Protein AF-0000000081880781 (afdb_homodimer)

Foldseek 3Di:
DQDPVNVVVVCLVVLLQVLAQPPHDSFWAALVSQQCSCCVPVVPNPDSVVVQVVLPPVPPRIHGPVSSVVVVVVVVVVVVVVVVD/DQDPVNVVVVCLVVLLQVLAPPPHHSFWAALVSQQCSCCVPVVPNPDSVVVQVVLVPVPPRIHGPVSSVVVVVVVVVVVVVVVVD

Solvent-accessible surface area (backbone atoms only — not comparable to full-atom values): 9301 Å² total; per-residue (Å²): 131,84,34,73,56,46,49,22,49,48,44,56,48,49,52,49,50,71,42,19,35,74,90,56,60,56,67,28,27,42,64,70,36,45,42,48,46,38,34,71,41,64,65,46,80,73,60,52,70,58,48,48,60,67,45,26,76,83,66,73,73,40,34,36,61,66,41,49,42,49,51,53,39,54,51,42,51,56,52,45,55,60,68,71,105,132,83,34,72,54,45,49,22,49,48,43,56,48,48,52,49,51,70,44,18,36,74,91,58,60,56,67,31,26,43,65,71,37,44,43,49,45,38,34,71,42,64,66,46,81,74,60,51,69,58,48,49,59,67,46,24,76,83,68,72,73,39,33,37,60,68,40,49,43,51,50,54,39,54,52,41,52,56,51,45,54,60,69,72,106

Sequence (170 aa):
METPLEKALATLVCTFHKYSGREGDRFTLSKAELKELVRKELKIKDAIDKLMETLDKNNDKEIDFKEYTGFLSSLCMTYNDFFKQMETPLEKALATLVCTFHKYSGREGDRFTLSKAELKELVRKELKIKDAIDKLMETLDKNNDKEIDFKEYTGFLSSLCMTYNDFFKQ

Radius of gyration: 16.2 Å; Cα contacts (8 Å, |Δi|>4): 198; chains: 2; bounding box: 33×45×40 Å

Structure (mmCIF, N/CA/C/O backbone):
data_AF-0000000081880781-model_v1
#
loop_
_entity.id
_entity.type
_entity.pdbx_description
1 polymer 'Protein S100'
#
loop_
_atom_site.group_PDB
_atom_site.id
_atom_site.type_symbol
_atom_site.label_atom_id
_atom_site.label_alt_id
_atom_site.label_comp_id
_atom_site.label_asym_id
_atom_site.label_entity_id
_atom_site.label_seq_id
_atom_site.pdbx_PDB_ins_code
_atom_site.Cartn_x
_atom_site.Cartn_y
_atom_site.Cartn_z
_atom_site.occupancy
_atom_site.B_iso_or_equiv
_atom_site.auth_seq_id
_atom_site.auth_comp_id
_atom_site.auth_asym_id
_atom_site.auth_atom_id
_atom_site.pdbx_PDB_model_num
ATOM 1 N N . MET A 1 1 ? 2.861 -3.178 20.578 1 70.12 1 MET A N 1
ATOM 2 C CA . MET A 1 1 ? 1.535 -3.418 20.016 1 70.12 1 MET A CA 1
ATOM 3 C C . MET A 1 1 ? 1.475 -2.973 18.547 1 70.12 1 MET A C 1
ATOM 5 O O . MET A 1 1 ? 1.998 -1.915 18.203 1 70.12 1 MET A O 1
ATOM 9 N N . GLU A 1 2 ? 1.365 -3.848 17.594 1 86.19 2 GLU A N 1
ATOM 10 C CA . GLU A 1 2 ? 1.324 -3.543 16.156 1 86.19 2 GLU A CA 1
ATOM 11 C C . GLU A 1 2 ? 0.176 -2.592 15.836 1 86.19 2 GLU A C 1
ATOM 13 O O . GLU A 1 2 ? -0.946 -2.777 16.312 1 86.19 2 GLU A O 1
ATOM 18 N N . THR A 1 3 ? 0.449 -1.419 15.297 1 93.56 3 THR A N 1
ATOM 19 C CA . THR A 1 3 ? -0.543 -0.437 14.875 1 93.56 3 THR A CA 1
ATOM 20 C C . THR A 1 3 ? -1.31 -0.934 13.648 1 93.56 3 THR A C 1
ATOM 22 O O . THR A 1 3 ? -0.871 -1.866 12.977 1 93.56 3 THR A O 1
ATOM 25 N N . PRO A 1 4 ? -2.471 -0.358 13.469 1 95.44 4 PRO A N 1
ATOM 26 C CA . PRO A 1 4 ? -3.221 -0.744 12.273 1 95.44 4 PRO A CA 1
ATOM 27 C C . PRO A 1 4 ? -2.41 -0.587 10.992 1 95.44 4 PRO A C 1
ATOM 29 O O . PRO A 1 4 ? -2.508 -1.422 10.086 1 95.44 4 PRO A O 1
ATOM 32 N N . 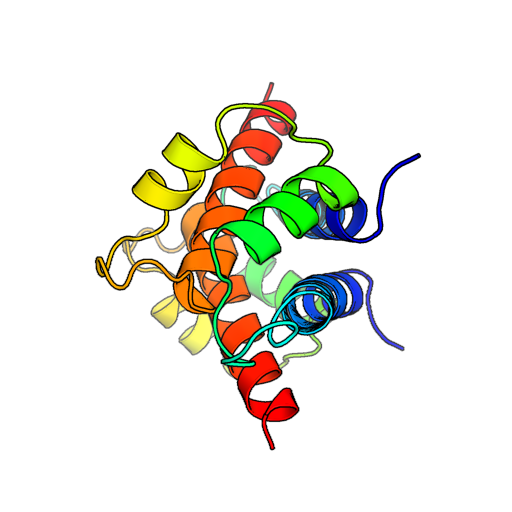LEU A 1 5 ? -1.627 0.427 10.883 1 96.75 5 LEU A N 1
ATOM 33 C CA . LEU A 1 5 ? -0.806 0.66 9.695 1 96.75 5 LEU A CA 1
ATOM 34 C C . LEU A 1 5 ? 0.25 -0.429 9.547 1 96.75 5 LEU A C 1
ATOM 36 O O . LEU A 1 5 ? 0.464 -0.944 8.445 1 96.75 5 LEU A O 1
ATOM 40 N N . GLU A 1 6 ? 0.854 -0.819 10.586 1 95.25 6 GLU A N 1
ATOM 41 C CA . GLU A 1 6 ? 1.854 -1.883 10.547 1 95.25 6 GLU A CA 1
ATOM 42 C C . GLU A 1 6 ? 1.232 -3.211 10.125 1 95.25 6 GLU A C 1
ATOM 44 O O . GLU A 1 6 ? 1.826 -3.959 9.344 1 95.25 6 GLU A O 1
ATOM 49 N N . LYS A 1 7 ? 0.091 -3.471 10.656 1 95.88 7 LYS A N 1
ATOM 50 C CA . LYS A 1 7 ? -0.614 -4.695 10.281 1 95.88 7 LYS A CA 1
ATOM 51 C C . LYS A 1 7 ? -1.01 -4.676 8.805 1 95.88 7 LYS A C 1
ATOM 53 O O . LYS A 1 7 ? -0.969 -5.707 8.133 1 95.88 7 LYS A O 1
ATOM 58 N N . ALA A 1 8 ? -1.431 -3.49 8.391 1 96.88 8 ALA A N 1
ATOM 59 C CA . ALA A 1 8 ? -1.795 -3.348 6.98 1 96.88 8 ALA A CA 1
ATOM 60 C C . ALA A 1 8 ? -0.6 -3.625 6.074 1 96.88 8 ALA A C 1
ATOM 62 O O . ALA A 1 8 ? -0.714 -4.367 5.094 1 96.88 8 ALA A O 1
ATOM 63 N N . LEU A 1 9 ? 0.567 -3.096 6.434 1 96.56 9 LEU A N 1
ATOM 64 C CA . LEU A 1 9 ? 1.774 -3.316 5.645 1 96.56 9 LEU A CA 1
ATOM 65 C C . LEU A 1 9 ? 2.164 -4.789 5.648 1 96.56 9 LEU A C 1
ATOM 67 O O . LEU A 1 9 ? 2.531 -5.34 4.609 1 96.56 9 LEU A O 1
ATOM 71 N N . ALA A 1 10 ? 2.078 -5.418 6.805 1 95 10 ALA A N 1
ATOM 72 C CA . ALA A 1 10 ? 2.377 -6.844 6.898 1 95 10 ALA A CA 1
ATOM 73 C C . ALA A 1 10 ? 1.423 -7.664 6.035 1 95 10 ALA A C 1
ATOM 75 O O . ALA A 1 10 ? 1.837 -8.625 5.383 1 95 10 ALA A O 1
ATOM 76 N N . THR A 1 11 ? 0.167 -7.285 6.051 1 96.81 11 THR A N 1
ATOM 77 C CA . THR A 1 11 ? -0.841 -7.992 5.266 1 96.81 11 THR A CA 1
ATOM 78 C C . THR A 1 11 ? -0.525 -7.906 3.775 1 96.81 11 THR A C 1
ATOM 80 O O . THR A 1 11 ? -0.688 -8.883 3.043 1 96.81 11 THR A O 1
ATOM 83 N N . LEU A 1 12 ? -0.082 -6.699 3.281 1 97 12 LEU A N 1
ATOM 84 C CA . LEU A 1 12 ? 0.291 -6.547 1.88 1 97 12 LEU A CA 1
ATOM 85 C C . LEU A 1 12 ? 1.425 -7.496 1.512 1 97 12 LEU A C 1
ATOM 87 O O . LEU A 1 12 ? 1.355 -8.188 0.493 1 97 12 LEU A O 1
ATOM 91 N N . VAL A 1 13 ? 2.451 -7.559 2.344 1 96.38 13 VAL A N 1
ATOM 92 C CA . VAL A 1 13 ? 3.619 -8.391 2.084 1 96.38 13 VAL A CA 1
ATOM 93 C C . VAL A 1 13 ? 3.234 -9.867 2.176 1 96.38 13 VAL A C 1
ATOM 95 O O . VAL A 1 13 ? 3.59 -10.664 1.304 1 96.38 13 VAL A O 1
ATOM 98 N N . CYS A 1 14 ? 2.484 -10.25 3.229 1 94.25 14 CYS A N 1
ATOM 99 C CA . CYS A 1 14 ? 2.086 -11.633 3.455 1 94.25 14 CYS A CA 1
ATOM 100 C C . CYS A 1 14 ? 1.194 -12.141 2.328 1 94.25 14 CYS A C 1
ATOM 102 O O . CYS A 1 14 ? 1.31 -13.289 1.906 1 94.25 14 CYS A O 1
ATOM 104 N N . THR A 1 15 ? 0.314 -11.25 1.91 1 96.5 15 THR A N 1
ATOM 105 C CA . THR A 1 15 ? -0.565 -11.641 0.812 1 96.5 15 THR A CA 1
ATOM 106 C C . THR A 1 15 ? 0.243 -11.938 -0.447 1 96.5 15 THR A C 1
ATOM 108 O O . THR A 1 15 ? -0.036 -12.906 -1.155 1 96.5 15 THR A O 1
ATOM 111 N N . PHE A 1 16 ? 1.253 -11.117 -0.73 1 95.69 16 PHE A N 1
ATOM 112 C CA . PHE A 1 16 ? 2.125 -11.359 -1.874 1 95.69 16 PHE A CA 1
ATOM 113 C C . PHE A 1 16 ? 2.758 -12.742 -1.793 1 95.69 16 PHE A C 1
ATOM 115 O O . PHE A 1 16 ? 2.719 -13.5 -2.76 1 95.69 16 PHE A O 1
ATOM 122 N N . HIS A 1 17 ? 3.227 -13.117 -0.668 1 94 17 HIS A N 1
ATOM 123 C CA . HIS A 1 17 ? 3.934 -14.375 -0.486 1 94 17 HIS A CA 1
ATOM 124 C C . HIS A 1 17 ? 2.959 -15.547 -0.427 1 94 17 HIS A C 1
ATOM 126 O O . HIS A 1 17 ? 3.326 -16.688 -0.75 1 94 17 HIS A O 1
ATOM 132 N N . LYS A 1 18 ? 1.772 -15.195 0.013 1 94.44 18 LYS A N 1
ATOM 133 C CA . LYS A 1 18 ? 0.73 -16.219 0.044 1 94.44 18 LYS A CA 1
ATOM 134 C C . LYS A 1 18 ? 0.461 -16.766 -1.352 1 94.44 18 LYS A C 1
ATOM 136 O O . LYS A 1 18 ? 0.174 -17.969 -1.509 1 94.44 18 LYS A O 1
ATOM 141 N N . TYR A 1 19 ? 0.575 -15.891 -2.289 1 94.19 19 TYR A N 1
ATOM 142 C CA . TYR A 1 19 ? 0.219 -16.297 -3.645 1 94.19 19 TYR A CA 1
ATOM 143 C C . TYR A 1 19 ? 1.463 -16.469 -4.508 1 94.19 19 TYR A C 1
ATOM 145 O O . TYR A 1 19 ? 1.44 -17.203 -5.5 1 94.19 19 TYR A O 1
ATOM 153 N N . SER A 1 20 ? 2.523 -15.773 -3.998 1 90.75 20 SER A N 1
ATOM 154 C CA . SER A 1 20 ? 3.754 -15.867 -4.777 1 90.75 20 SER A CA 1
ATOM 155 C C . SER A 1 20 ? 4.48 -17.188 -4.508 1 90.75 20 SER A C 1
ATOM 157 O O . SER A 1 20 ? 4.41 -17.719 -3.398 1 90.75 20 SER A O 1
ATOM 159 N N . GLY A 1 21 ? 4.973 -17.844 -5.371 1 83.25 21 GLY A N 1
ATOM 160 C CA . GLY A 1 21 ? 5.781 -19.047 -5.188 1 83.25 21 GLY A CA 1
ATOM 161 C C . GLY A 1 21 ? 4.98 -20.328 -5.27 1 83.25 21 GLY A C 1
ATOM 162 O O . GLY A 1 21 ? 5.445 -21.391 -4.84 1 83.25 21 GLY A O 1
ATOM 163 N N . ARG A 1 22 ? 3.84 -20.156 -5.598 1 84.44 22 ARG A N 1
ATOM 164 C CA . ARG A 1 22 ? 3.037 -21.359 -5.762 1 84.44 22 ARG A CA 1
ATOM 165 C C . ARG A 1 22 ? 3.539 -22.203 -6.938 1 84.44 22 ARG A C 1
ATOM 167 O O . ARG A 1 22 ? 3.613 -23.422 -6.848 1 84.44 22 ARG A O 1
ATOM 174 N N . GLU A 1 23 ? 3.869 -21.594 -8 1 75.38 23 GLU A N 1
ATOM 175 C CA . GLU A 1 23 ? 4.238 -22.344 -9.203 1 75.38 23 GLU A CA 1
ATOM 176 C C . GLU A 1 23 ? 5.707 -22.125 -9.555 1 75.38 23 GLU A C 1
ATOM 178 O O . GLU A 1 23 ? 6.238 -22.781 -10.461 1 75.38 23 GLU A O 1
ATOM 183 N N . GLY A 1 24 ? 6.484 -21.328 -8.68 1 76.12 24 GLY A N 1
ATOM 184 C CA . GLY A 1 24 ? 7.844 -21 -9.086 1 76.12 24 GLY A CA 1
ATOM 185 C C . GLY A 1 24 ? 8.523 -20.016 -8.172 1 76.12 24 GLY A C 1
ATOM 186 O O . GLY A 1 24 ? 8.578 -20.219 -6.953 1 76.12 24 GLY A O 1
ATOM 187 N N . ASP A 1 25 ? 8.93 -18.984 -8.977 1 82.06 25 ASP A N 1
ATOM 188 C CA . ASP A 1 25 ? 9.68 -17.938 -8.281 1 82.06 25 ASP A CA 1
ATOM 189 C C . ASP A 1 25 ? 8.844 -17.312 -7.164 1 82.06 25 ASP A C 1
ATOM 191 O O . ASP A 1 25 ? 7.758 -16.797 -7.414 1 82.06 25 ASP A O 1
ATOM 195 N N . ARG A 1 26 ? 9.367 -17.484 -5.945 1 86.19 26 ARG A N 1
ATOM 196 C CA . ARG A 1 26 ? 8.656 -17 -4.762 1 86.19 26 ARG A CA 1
ATOM 197 C C . ARG A 1 26 ? 8.695 -15.477 -4.68 1 86.19 26 ARG A C 1
ATOM 199 O O . ARG A 1 26 ? 8.008 -14.875 -3.852 1 86.19 26 ARG A O 1
ATOM 206 N N . PHE A 1 27 ? 9.414 -14.828 -5.574 1 88.69 27 PHE A N 1
ATOM 207 C CA . PHE A 1 27 ? 9.586 -13.383 -5.477 1 88.69 27 PHE A CA 1
ATOM 208 C C . PHE A 1 27 ? 8.883 -12.68 -6.625 1 88.69 27 PHE A C 1
ATOM 210 O O . PHE A 1 27 ? 9.055 -11.469 -6.816 1 88.69 27 PHE A O 1
ATOM 217 N N . THR A 1 28 ? 8.211 -13.422 -7.398 1 92.94 28 THR A N 1
ATOM 218 C CA . THR A 1 28 ? 7.422 -12.867 -8.492 1 92.94 28 THR A CA 1
ATOM 219 C C . THR A 1 28 ? 6.062 -13.547 -8.578 1 92.94 28 THR A C 1
ATOM 221 O O . THR A 1 28 ? 5.875 -14.641 -8.047 1 92.94 28 THR A O 1
ATOM 224 N N . LEU A 1 29 ? 5.07 -12.812 -9.164 1 95.38 29 LEU A N 1
ATOM 225 C CA . LEU A 1 29 ? 3.736 -13.352 -9.414 1 95.38 29 LEU A CA 1
ATOM 226 C C . LEU A 1 29 ? 3.539 -13.648 -10.891 1 95.38 29 LEU A C 1
ATOM 228 O O . LEU A 1 29 ? 3.766 -12.781 -11.742 1 95.38 29 LEU A O 1
ATOM 232 N N . SER A 1 30 ? 3.225 -14.914 -11.133 1 93.69 30 SER A N 1
ATOM 233 C CA . SER A 1 30 ? 2.836 -15.25 -12.5 1 93.69 30 SER A CA 1
ATOM 234 C C . SER A 1 30 ? 1.433 -14.75 -12.812 1 93.69 30 SER A C 1
ATOM 236 O O . SER A 1 30 ? 0.727 -14.266 -11.93 1 93.69 30 SER A O 1
ATOM 238 N N . LYS A 1 31 ? 1.068 -14.852 -14.094 1 92.38 31 LYS A N 1
ATOM 239 C CA . LYS A 1 31 ? -0.269 -14.438 -14.508 1 92.38 31 LYS A CA 1
ATOM 240 C C . LYS A 1 31 ? -1.344 -15.195 -13.727 1 92.38 31 LYS A C 1
ATOM 242 O O . LYS A 1 31 ? -2.322 -14.594 -13.273 1 92.38 31 LYS A O 1
ATOM 247 N N . ALA A 1 32 ? -1.159 -16.5 -13.625 1 93.5 32 ALA A N 1
ATOM 248 C CA . ALA A 1 32 ? -2.119 -17.328 -12.906 1 93.5 32 ALA A CA 1
ATOM 249 C C . ALA A 1 32 ? -2.211 -16.922 -11.438 1 93.5 32 ALA A C 1
ATOM 251 O O . ALA A 1 32 ? -3.305 -16.828 -10.875 1 93.5 32 ALA A O 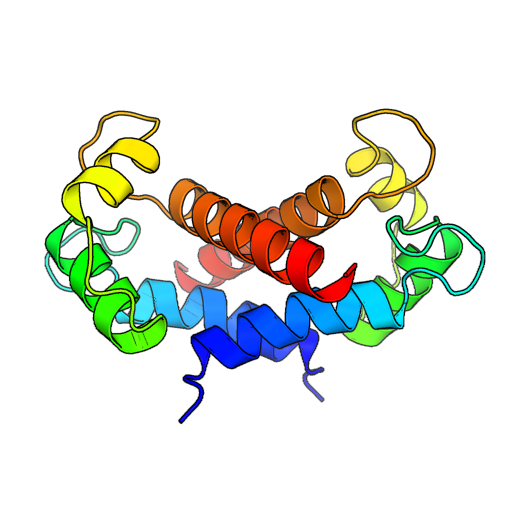1
ATOM 252 N N . GLU A 1 33 ? -1.045 -16.703 -10.773 1 96 33 GLU A N 1
ATOM 253 C CA . GLU A 1 33 ? -1.004 -16.312 -9.367 1 96 33 GLU A CA 1
ATOM 254 C C . GLU A 1 33 ? -1.646 -14.945 -9.164 1 96 33 GLU A C 1
ATOM 256 O O . GLU A 1 33 ? -2.365 -14.734 -8.18 1 96 33 GLU A O 1
ATOM 261 N N . LEU A 1 34 ? -1.317 -13.992 -10.109 1 95.06 34 LEU A N 1
ATOM 262 C CA . LEU A 1 34 ? -1.918 -12.664 -10.031 1 95.06 34 LEU A CA 1
ATOM 263 C C . LEU A 1 34 ? -3.436 -12.75 -10.172 1 95.06 34 LEU A C 1
ATOM 265 O O . LEU A 1 34 ? -4.168 -12.094 -9.43 1 95.06 34 LEU A O 1
ATOM 269 N N . LYS A 1 35 ? -3.879 -13.555 -11.078 1 94.25 35 LYS A N 1
ATOM 270 C CA . LYS A 1 35 ? -5.309 -13.758 -11.289 1 94.25 35 LYS A CA 1
ATOM 271 C C . LYS A 1 35 ? -5.984 -14.266 -10.023 1 94.25 35 LYS A C 1
ATOM 273 O O . LYS A 1 35 ? -7.043 -13.766 -9.633 1 94.25 35 LYS A O 1
ATOM 278 N N . GLU A 1 36 ? -5.43 -15.172 -9.398 1 94.44 36 GLU A N 1
ATOM 279 C CA . GLU A 1 36 ? -5.977 -15.719 -8.164 1 94.44 36 GLU A CA 1
ATOM 280 C C . GLU A 1 36 ? -5.996 -14.672 -7.051 1 94.44 36 GLU A C 1
ATOM 282 O O . GLU A 1 36 ? -6.988 -14.539 -6.336 1 94.44 36 GLU A O 1
ATOM 287 N N . LEU A 1 37 ? -4.883 -14 -6.867 1 95.5 37 LEU A N 1
ATOM 288 C CA . LEU A 1 37 ? -4.773 -12.961 -5.852 1 95.5 37 LEU A CA 1
ATOM 289 C C . LEU A 1 37 ? -5.848 -11.898 -6.047 1 95.5 37 LEU A C 1
ATOM 291 O O . LEU A 1 37 ? -6.594 -11.578 -5.113 1 95.5 37 LEU A O 1
ATOM 295 N N . VAL A 1 38 ? -5.926 -11.312 -7.293 1 95.44 38 VAL A N 1
ATOM 296 C CA . VAL A 1 38 ? -6.844 -10.211 -7.578 1 95.44 38 VAL A CA 1
ATOM 297 C C . VAL A 1 38 ? -8.289 -10.703 -7.473 1 95.44 38 VAL A C 1
ATOM 299 O O . VAL A 1 38 ? -9.148 -10.008 -6.938 1 95.44 38 VAL A O 1
ATOM 302 N N . ARG A 1 39 ? -8.547 -11.938 -7.875 1 94.19 39 ARG A N 1
ATOM 303 C CA . ARG A 1 39 ? -9.891 -12.5 -7.852 1 94.19 39 ARG A CA 1
ATOM 304 C C . ARG A 1 39 ? -10.328 -12.812 -6.426 1 94.19 39 ARG A C 1
ATOM 306 O O . ARG A 1 39 ? -11.453 -12.5 -6.031 1 94.19 39 ARG A O 1
ATOM 313 N N . LYS A 1 40 ? -9.477 -13.32 -5.699 1 94.31 40 LYS A N 1
ATOM 314 C CA . LYS A 1 40 ? -9.82 -13.766 -4.355 1 94.31 40 LYS A CA 1
ATOM 315 C C . LYS A 1 40 ? -9.75 -12.617 -3.354 1 94.31 40 LYS A C 1
ATOM 317 O O . LYS A 1 40 ? -10.57 -12.523 -2.445 1 94.31 40 LYS A O 1
ATOM 322 N N . GLU A 1 41 ? -8.758 -11.727 -3.498 1 94.81 41 GLU A N 1
ATOM 323 C CA . GLU A 1 41 ? -8.5 -10.703 -2.486 1 94.81 41 GLU A CA 1
ATOM 324 C C . GLU A 1 41 ? -9.148 -9.375 -2.869 1 94.81 41 GLU A C 1
ATOM 326 O O . GLU A 1 41 ? -9.531 -8.594 -1.998 1 94.81 41 GLU A O 1
ATOM 331 N N . LEU A 1 42 ? -9.195 -9.07 -4.129 1 92.88 42 LEU A N 1
ATOM 332 C CA . LEU A 1 42 ? -9.719 -7.777 -4.555 1 92.88 42 LEU A CA 1
ATOM 333 C C . LEU A 1 42 ? -11.062 -7.938 -5.262 1 92.88 42 LEU A C 1
ATOM 335 O O . LEU A 1 42 ? -11.75 -6.953 -5.523 1 92.88 42 LEU A O 1
ATOM 339 N N . LYS A 1 43 ? -11.492 -9.172 -5.512 1 91.06 43 LYS A N 1
ATOM 340 C CA . LYS A 1 43 ? -12.766 -9.484 -6.148 1 91.06 43 LYS A CA 1
ATOM 341 C C . LYS A 1 43 ? -12.898 -8.781 -7.496 1 91.06 43 LYS A C 1
ATOM 343 O O . LYS A 1 43 ? -13.969 -8.289 -7.844 1 91.06 43 LYS A O 1
ATOM 348 N N . ILE A 1 44 ? -11.734 -8.625 -8.008 1 86 44 ILE A N 1
ATOM 349 C CA . ILE A 1 44 ? -11.688 -8.094 -9.367 1 86 44 ILE A CA 1
ATOM 350 C C . ILE A 1 44 ? -11.641 -9.25 -10.367 1 86 44 ILE A C 1
ATOM 352 O O . ILE A 1 44 ? -10.688 -10.039 -10.367 1 86 44 ILE A O 1
ATOM 356 N N . LYS A 1 45 ? -12.641 -9.594 -11.055 1 81.12 45 LYS A N 1
ATOM 357 C CA . LYS A 1 45 ? -12.742 -10.742 -11.945 1 81.12 45 LYS A CA 1
ATOM 358 C C . LYS A 1 45 ? -12.344 -10.375 -13.367 1 81.12 45 LYS A C 1
ATOM 360 O O . LYS A 1 45 ? -11.891 -11.234 -14.133 1 81.12 45 LYS A O 1
ATOM 365 N N . ASP A 1 46 ? -12.383 -9.078 -13.648 1 73.94 46 ASP A N 1
ATOM 366 C CA . ASP A 1 46 ? -12.281 -8.758 -15.07 1 73.94 46 ASP A CA 1
ATOM 367 C C . ASP A 1 46 ? -10.898 -8.219 -15.414 1 73.94 46 ASP A C 1
ATOM 369 O O . ASP A 1 46 ? -10.219 -7.648 -14.555 1 73.94 46 ASP A O 1
ATOM 373 N N . ALA A 1 47 ? -10.422 -8.578 -16.672 1 80.12 47 ALA A N 1
ATOM 374 C CA . ALA A 1 47 ? -9.305 -8.031 -17.438 1 80.12 47 ALA A CA 1
ATOM 375 C C . ALA A 1 47 ? -7.973 -8.312 -16.75 1 80.12 47 ALA A C 1
ATOM 377 O O . ALA A 1 47 ? -7.133 -7.418 -16.609 1 80.12 47 ALA A O 1
ATOM 378 N N . ILE A 1 48 ? -7.707 -9.508 -16.328 1 89.88 48 ILE A N 1
ATOM 379 C CA . ILE A 1 48 ? -6.441 -9.883 -15.711 1 89.88 48 ILE A CA 1
ATOM 380 C C . ILE A 1 48 ? -5.312 -9.75 -16.734 1 89.88 48 ILE A C 1
ATOM 382 O O . ILE A 1 48 ? -4.219 -9.289 -16.406 1 89.88 48 ILE A O 1
ATOM 386 N N . ASP A 1 49 ? -5.668 -10.203 -17.969 1 91 49 ASP A N 1
ATOM 387 C CA . ASP A 1 49 ? -4.668 -10.094 -19.031 1 91 49 ASP A CA 1
ATOM 388 C C . ASP A 1 49 ? -4.227 -8.641 -19.219 1 91 49 ASP A C 1
ATOM 390 O O . ASP A 1 49 ? -3.033 -8.367 -19.328 1 91 49 ASP A O 1
ATOM 394 N N . LYS A 1 50 ? -5.16 -7.801 -19.234 1 92 50 LYS A N 1
ATOM 395 C CA . LYS A 1 50 ? -4.855 -6.383 -19.391 1 92 50 LYS A CA 1
ATOM 396 C C . LYS A 1 50 ? -4.109 -5.848 -18.172 1 92 50 LYS A C 1
ATOM 398 O O . LYS A 1 50 ? -3.188 -5.039 -18.297 1 92 50 LYS A O 1
ATOM 403 N N . LEU A 1 51 ? -4.57 -6.305 -17.031 1 92.56 51 LEU A N 1
ATOM 404 C CA . LEU A 1 51 ? -3.924 -5.902 -15.789 1 92.56 51 LEU A CA 1
ATOM 405 C C . LEU A 1 51 ? -2.463 -6.34 -15.773 1 92.56 51 LEU A C 1
ATOM 407 O O . LEU A 1 51 ? -1.578 -5.551 -15.43 1 92.56 51 LEU A O 1
ATOM 411 N N . MET A 1 52 ? -2.234 -7.598 -16.109 1 92.75 52 MET A N 1
ATOM 412 C CA . MET A 1 52 ? -0.875 -8.125 -16.156 1 92.75 52 MET A CA 1
ATOM 413 C C . MET A 1 52 ? -0.008 -7.336 -17.125 1 92.75 52 MET A C 1
ATOM 415 O O . MET A 1 52 ? 1.155 -7.051 -16.828 1 92.75 52 MET A O 1
ATOM 419 N N . GLU A 1 53 ? -0.565 -7.02 -18.297 1 91.94 53 GLU A N 1
ATOM 420 C CA . GLU A 1 53 ? 0.156 -6.25 -19.312 1 91.94 53 GLU A CA 1
ATOM 421 C C . GLU A 1 53 ? 0.497 -4.855 -18.797 1 91.94 53 GLU A C 1
ATOM 423 O O . GLU A 1 53 ? 1.577 -4.332 -19.094 1 91.94 53 GLU A O 1
ATOM 428 N N . THR A 1 54 ? -0.448 -4.297 -18.016 1 91.5 54 THR A N 1
ATOM 429 C CA . THR A 1 54 ? -0.249 -2.959 -17.469 1 91.5 54 THR A CA 1
ATOM 430 C C . THR A 1 54 ? 0.816 -2.977 -16.375 1 91.5 54 THR A C 1
ATOM 432 O O . THR A 1 54 ? 1.627 -2.053 -16.281 1 91.5 54 THR A O 1
ATOM 435 N N . LEU A 1 55 ? 0.842 -4.023 -15.688 1 91.44 55 LEU A N 1
ATOM 436 C CA . LEU A 1 55 ? 1.731 -4.113 -14.539 1 91.44 55 LEU A CA 1
ATOM 437 C C . LEU A 1 55 ? 3.119 -4.59 -14.953 1 91.44 55 LEU A C 1
ATOM 439 O O . LEU A 1 55 ? 4.121 -4.219 -14.336 1 91.44 55 LEU A O 1
ATOM 443 N N . ASP A 1 56 ? 3.117 -5.539 -15.938 1 90.56 56 ASP A N 1
ATOM 444 C CA . ASP A 1 56 ? 4.391 -6.078 -16.406 1 90.56 56 ASP A CA 1
ATOM 445 C C . ASP A 1 56 ? 5.211 -5.012 -17.125 1 90.56 56 ASP A C 1
ATOM 447 O O . ASP A 1 56 ? 5.453 -5.117 -18.328 1 90.56 56 ASP A O 1
ATOM 451 N N . LYS A 1 57 ? 5.777 -4.078 -16.297 1 85.81 57 LYS A N 1
ATOM 452 C CA . LYS A 1 57 ? 6.512 -2.955 -16.875 1 85.81 57 LYS A CA 1
ATOM 453 C C . LYS A 1 57 ? 7.848 -3.41 -17.453 1 85.81 57 LYS A C 1
ATOM 455 O O . LYS A 1 57 ? 8.336 -2.822 -18.422 1 85.81 57 LYS A O 1
ATOM 460 N N . ASN A 1 58 ? 8.469 -4.434 -16.891 1 86.56 58 ASN A N 1
ATOM 461 C CA . ASN A 1 58 ? 9.781 -4.879 -17.359 1 86.56 58 ASN A CA 1
ATOM 462 C C . ASN A 1 58 ? 9.648 -5.996 -18.391 1 86.56 58 ASN A C 1
ATOM 464 O O . ASN A 1 58 ? 10.656 -6.566 -18.828 1 86.56 58 ASN A O 1
ATOM 468 N N . ASN A 1 59 ? 8.508 -6.398 -18.734 1 89.56 59 ASN A N 1
ATOM 469 C CA . ASN A 1 59 ? 8.211 -7.352 -19.812 1 89.56 59 ASN A CA 1
ATOM 470 C C . ASN A 1 59 ? 8.797 -8.727 -19.5 1 89.56 59 ASN A C 1
ATOM 472 O O . ASN A 1 59 ? 9.391 -9.359 -20.391 1 89.56 59 ASN A O 1
ATOM 476 N N . ASP A 1 60 ? 8.797 -9.211 -18.328 1 87.69 60 ASP A N 1
ATOM 477 C CA . ASP A 1 60 ? 9.289 -10.539 -17.984 1 87.69 60 ASP A CA 1
ATOM 478 C C . ASP A 1 60 ? 8.133 -11.516 -17.781 1 87.69 60 ASP A C 1
ATOM 480 O O . ASP A 1 60 ? 8.352 -12.688 -17.469 1 87.69 60 ASP A O 1
ATOM 484 N N . LYS A 1 61 ? 6.969 -11.062 -18.078 1 89 61 LYS A N 1
ATOM 485 C CA . LYS A 1 61 ? 5.738 -11.844 -17.984 1 89 61 LYS A CA 1
ATOM 486 C C . LYS A 1 61 ? 5.469 -12.289 -16.547 1 89 61 LYS A C 1
ATOM 488 O O . LYS A 1 61 ? 4.715 -13.234 -16.312 1 89 61 LYS A O 1
ATOM 493 N N . GLU A 1 62 ? 6.102 -11.75 -15.594 1 93.56 62 GLU A N 1
ATOM 494 C CA . GLU A 1 62 ? 5.883 -11.938 -14.164 1 93.56 62 GLU A CA 1
ATOM 495 C C . GLU A 1 62 ? 5.797 -10.602 -13.438 1 93.56 62 GLU A C 1
ATOM 497 O O . GLU A 1 62 ? 6.266 -9.586 -13.938 1 93.56 62 GLU A O 1
ATOM 502 N N . ILE A 1 63 ? 5.145 -10.57 -12.398 1 95.12 63 ILE A N 1
ATOM 503 C CA . ILE A 1 63 ? 5.012 -9.359 -11.594 1 95.12 63 ILE A CA 1
ATOM 504 C C . ILE A 1 63 ? 5.887 -9.469 -10.352 1 95.12 63 ILE A C 1
ATOM 506 O O . ILE A 1 63 ? 5.652 -10.328 -9.492 1 95.12 63 ILE A O 1
ATOM 510 N N . ASP A 1 64 ? 6.953 -8.711 -10.32 1 93.44 64 ASP A N 1
ATOM 511 C CA . ASP A 1 64 ? 7.789 -8.711 -9.125 1 93.44 64 ASP A CA 1
ATOM 512 C C . ASP A 1 64 ? 7.145 -7.902 -8 1 93.44 64 ASP A C 1
ATOM 514 O O . ASP A 1 64 ? 6.062 -7.34 -8.18 1 93.44 64 ASP A O 1
ATOM 518 N N . PHE A 1 65 ? 7.805 -7.852 -6.891 1 94.75 65 PHE A N 1
ATOM 519 C CA . PHE A 1 65 ? 7.227 -7.195 -5.723 1 94.75 65 PHE A CA 1
ATOM 520 C C . PHE A 1 65 ? 7.059 -5.703 -5.969 1 94.75 65 PHE A C 1
ATOM 522 O O . PHE A 1 65 ? 6.07 -5.102 -5.543 1 94.75 65 PHE A O 1
ATOM 529 N N . LYS A 1 66 ? 8.008 -5.145 -6.707 1 93.25 66 LYS A N 1
ATOM 530 C CA . LYS A 1 66 ? 7.934 -3.719 -7.004 1 93.25 66 LYS A CA 1
ATOM 531 C C . LYS A 1 66 ? 6.715 -3.4 -7.859 1 93.25 66 LYS A C 1
ATOM 533 O O . LYS A 1 66 ? 6 -2.432 -7.598 1 93.25 66 LYS A O 1
ATOM 538 N N . GLU A 1 67 ? 6.477 -4.141 -8.852 1 96.06 67 GLU A N 1
ATOM 539 C CA . GLU A 1 67 ? 5.316 -3.934 -9.711 1 96.06 67 GLU A CA 1
ATOM 540 C C . GLU A 1 67 ? 4.016 -4.176 -8.945 1 96.06 67 GLU A C 1
ATOM 542 O O . GLU A 1 67 ? 3.021 -3.482 -9.172 1 96.06 67 GLU A O 1
ATOM 547 N N . TYR A 1 68 ? 4.07 -5.176 -8.094 1 95.81 68 TYR A N 1
ATOM 548 C CA . TYR A 1 68 ? 2.924 -5.48 -7.246 1 95.81 68 TYR A CA 1
ATOM 549 C C . TYR A 1 68 ? 2.578 -4.297 -6.348 1 95.81 68 TYR A C 1
ATOM 551 O O . TYR A 1 68 ? 1.423 -3.873 -6.285 1 95.81 68 TYR A O 1
ATOM 559 N N . THR A 1 69 ? 3.617 -3.805 -5.684 1 95.94 69 THR A N 1
ATOM 560 C CA . THR A 1 69 ? 3.377 -2.68 -4.785 1 95.94 69 THR A CA 1
ATOM 561 C C . THR A 1 69 ? 2.965 -1.438 -5.57 1 95.94 69 THR A C 1
ATOM 563 O O . THR A 1 69 ? 2.184 -0.619 -5.082 1 95.94 69 THR A O 1
ATOM 566 N N . GLY A 1 70 ? 3.518 -1.225 -6.785 1 93.38 70 GLY A N 1
ATOM 567 C CA . GLY A 1 70 ? 3.066 -0.145 -7.648 1 93.38 70 GLY A CA 1
ATOM 568 C C . GLY A 1 70 ? 1.593 -0.236 -8 1 93.38 70 GLY A C 1
ATOM 569 O O . GLY A 1 70 ? 0.895 0.779 -8.039 1 93.38 70 GLY A O 1
ATOM 570 N N . PHE A 1 71 ? 1.155 -1.483 -8.312 1 94.06 71 PHE A N 1
ATOM 571 C CA . PHE A 1 71 ? -0.252 -1.743 -8.586 1 94.06 71 PHE A CA 1
ATOM 572 C C . PHE A 1 71 ? -1.12 -1.363 -7.395 1 94.06 71 PHE A C 1
ATOM 574 O O . PHE A 1 71 ? -2.131 -0.674 -7.551 1 94.06 71 PHE A O 1
ATOM 581 N N . LEU A 1 72 ? -0.748 -1.777 -6.176 1 95.06 72 LEU A N 1
ATOM 582 C CA . LEU A 1 72 ? -1.499 -1.467 -4.965 1 95.06 72 LEU A CA 1
ATOM 583 C C . LEU A 1 72 ? -1.549 0.039 -4.727 1 95.06 72 LEU A C 1
ATOM 585 O O . LEU A 1 72 ? -2.557 0.563 -4.25 1 95.06 72 LEU A O 1
ATOM 589 N N . SER A 1 73 ? -0.426 0.756 -5.094 1 95.06 73 SER A N 1
ATOM 590 C CA . SER A 1 73 ? -0.39 2.211 -4.984 1 95.06 73 SER A CA 1
ATOM 591 C C . SER A 1 73 ? -1.438 2.857 -5.883 1 95.06 73 SER A C 1
ATOM 593 O O . SER A 1 73 ? -2.129 3.791 -5.469 1 95.06 73 SER A O 1
ATOM 595 N N . SER A 1 74 ? -1.514 2.391 -7.117 1 93.44 74 SER A N 1
ATOM 596 C CA . SER A 1 74 ? -2.498 2.928 -8.055 1 93.44 74 SER A CA 1
ATOM 597 C C . SER A 1 74 ? -3.92 2.703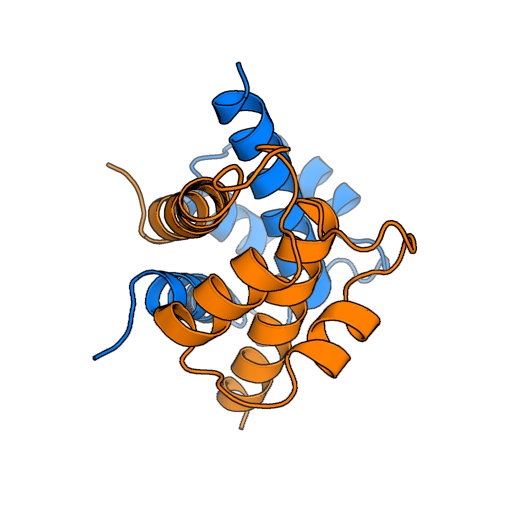 -7.551 1 93.44 74 SER A C 1
ATOM 599 O O . SER A 1 74 ? -4.785 3.568 -7.707 1 93.44 74 SER A O 1
ATOM 601 N N . LEU A 1 75 ? -4.148 1.509 -6.961 1 93.62 75 LEU A N 1
ATOM 602 C CA . LEU A 1 75 ? -5.461 1.22 -6.395 1 93.62 75 LEU A CA 1
ATOM 603 C C . LEU A 1 75 ? -5.781 2.174 -5.25 1 93.62 75 LEU A C 1
ATOM 605 O O . LEU A 1 75 ? -6.91 2.658 -5.137 1 93.62 75 LEU A O 1
ATOM 609 N N . CYS A 1 76 ? -4.793 2.445 -4.344 1 94.75 76 CYS A N 1
ATOM 610 C CA . CYS A 1 76 ? -4.98 3.393 -3.252 1 94.75 76 CYS A CA 1
ATOM 611 C C . CYS A 1 76 ? -5.352 4.773 -3.783 1 94.75 76 CYS A C 1
ATOM 613 O O . CYS A 1 76 ? -6.164 5.477 -3.178 1 94.75 76 CYS A O 1
ATOM 615 N N . MET A 1 77 ? -4.703 5.176 -4.906 1 92.31 77 MET A N 1
ATOM 616 C CA . MET A 1 77 ? -5.012 6.477 -5.5 1 92.31 77 MET A CA 1
ATOM 617 C C . MET A 1 77 ? -6.473 6.543 -5.93 1 92.31 77 MET A C 1
ATOM 619 O O . MET A 1 77 ? -7.125 7.574 -5.758 1 92.31 77 MET A O 1
ATOM 623 N N . THR A 1 78 ? -7.008 5.52 -6.547 1 91.94 78 THR A N 1
ATOM 624 C CA . THR A 1 78 ? -8.406 5.441 -6.945 1 91.94 78 THR A CA 1
ATOM 625 C C . THR A 1 78 ? -9.32 5.527 -5.727 1 91.94 78 THR A C 1
ATOM 627 O O . THR A 1 78 ? -10.328 6.242 -5.746 1 91.94 78 THR A O 1
ATOM 630 N N . TYR A 1 79 ? -8.938 4.785 -4.594 1 89.06 79 TYR A N 1
ATOM 631 C CA . TYR A 1 79 ? -9.703 4.867 -3.355 1 89.06 79 TYR A CA 1
ATOM 632 C C . TYR A 1 79 ? -9.641 6.273 -2.768 1 89.06 79 TYR A C 1
ATOM 634 O O . TYR A 1 79 ? -10.641 6.785 -2.256 1 89.06 79 TYR A O 1
ATOM 642 N N . ASN A 1 80 ? -8.484 6.797 -2.779 1 90.69 80 ASN A N 1
ATOM 643 C CA . ASN A 1 80 ? -8.328 8.164 -2.285 1 90.69 80 ASN A CA 1
ATOM 644 C C . ASN A 1 80 ? -9.234 9.141 -3.023 1 90.69 80 ASN A C 1
ATOM 646 O O . ASN A 1 80 ? -9.781 10.062 -2.418 1 90.69 80 ASN A O 1
ATOM 650 N N . ASP A 1 81 ? -9.305 8.992 -4.371 1 88.62 81 ASP A N 1
ATOM 651 C CA . ASP A 1 81 ? -10.203 9.844 -5.152 1 88.62 81 ASP A CA 1
ATOM 652 C C . ASP A 1 81 ? -11.648 9.672 -4.711 1 88.62 81 ASP A C 1
ATOM 654 O O . ASP A 1 81 ? -12.43 10.625 -4.738 1 88.62 81 ASP A O 1
ATOM 658 N N . PHE A 1 82 ? -11.992 8.516 -4.375 1 78.88 82 PHE A N 1
ATOM 659 C CA . PHE A 1 82 ? -13.328 8.227 -3.877 1 78.88 82 PHE A CA 1
ATOM 660 C C . PHE A 1 82 ? -13.57 8.938 -2.547 1 78.88 82 PHE A C 1
ATOM 662 O O . PHE A 1 82 ? -14.672 9.43 -2.295 1 78.88 82 PHE A O 1
ATOM 669 N N . PHE A 1 83 ? -12.578 9.016 -1.749 1 76.56 83 PHE A N 1
ATOM 670 C CA . PHE A 1 83 ? -12.688 9.672 -0.451 1 76.56 83 PHE A CA 1
ATOM 671 C C . PHE A 1 83 ? -12.758 11.188 -0.613 1 76.56 83 PHE A C 1
ATOM 673 O O . PHE A 1 83 ? -13.367 11.875 0.212 1 76.56 83 PHE A O 1
ATOM 680 N N . LYS A 1 84 ? -12.164 11.734 -1.572 1 76.5 84 LYS A N 1
ATOM 681 C CA . LYS A 1 84 ? -12.188 13.172 -1.818 1 76.5 84 LYS A CA 1
ATOM 682 C C . LYS A 1 84 ? -13.562 13.633 -2.295 1 76.5 84 LYS A C 1
ATOM 684 O O . LYS A 1 84 ? -13.906 14.805 -2.162 1 76.5 84 LYS A O 1
ATOM 689 N N . GLN A 1 85 ? -14.312 12.805 -2.871 1 63.81 85 GLN A N 1
ATOM 690 C CA . GLN A 1 85 ? -15.633 13.203 -3.363 1 63.81 85 GLN A CA 1
ATOM 691 C C . GLN A 1 85 ? -16.609 13.398 -2.213 1 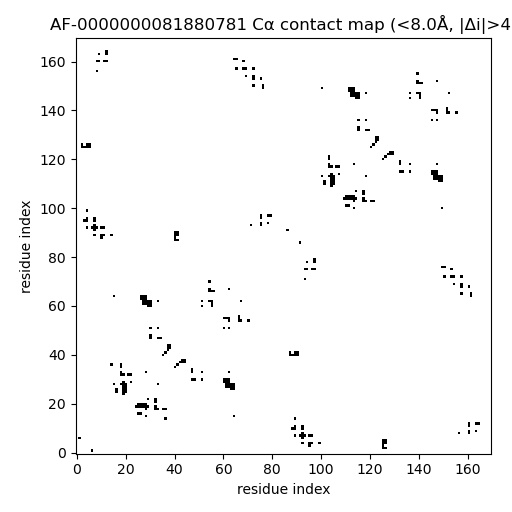63.81 85 GLN A C 1
ATOM 693 O O . GLN A 1 85 ? -17.375 14.375 -2.197 1 63.81 85 GLN A O 1
ATOM 698 N N . MET B 1 1 ? -18.016 -9.43 2.227 1 69.75 1 MET B N 1
ATOM 699 C CA . MET B 1 1 ? -17.094 -9.508 3.355 1 69.75 1 MET B CA 1
ATOM 700 C C . MET B 1 1 ? -15.719 -8.969 2.971 1 69.75 1 MET B C 1
ATOM 702 O O . MET B 1 1 ? -15.211 -9.266 1.886 1 69.75 1 MET B O 1
ATOM 706 N N . GLU B 1 2 ? -15.273 -7.852 3.469 1 86.19 2 GLU B N 1
ATOM 707 C CA . GLU B 1 2 ? -13.992 -7.227 3.158 1 86.19 2 GLU B CA 1
ATOM 708 C C . GLU B 1 2 ? -12.828 -8.164 3.463 1 86.19 2 GLU B C 1
ATOM 710 O O . GLU B 1 2 ? -12.797 -8.797 4.52 1 86.19 2 GLU B O 1
ATOM 715 N N . THR B 1 3 ? -12.023 -8.523 2.488 1 93.5 3 THR B N 1
ATOM 716 C CA . THR B 1 3 ? -10.844 -9.359 2.639 1 93.5 3 THR B CA 1
ATOM 717 C C . THR B 1 3 ? -9.75 -8.633 3.418 1 93.5 3 THR B C 1
ATOM 719 O O . THR B 1 3 ? -9.797 -7.406 3.559 1 93.5 3 THR B O 1
ATOM 722 N N . PRO B 1 4 ? -8.867 -9.406 3.973 1 95.44 4 PRO B N 1
ATOM 723 C CA . PRO B 1 4 ? -7.758 -8.758 4.676 1 95.44 4 PRO B CA 1
ATOM 724 C C . PRO B 1 4 ? -7.016 -7.75 3.803 1 95.44 4 PRO B C 1
ATOM 726 O O . PRO B 1 4 ? -6.617 -6.688 4.289 1 95.44 4 PRO B O 1
ATOM 729 N N . LEU B 1 5 ? -6.836 -8.047 2.564 1 96.75 5 LEU B N 1
ATOM 730 C CA . LEU B 1 5 ? -6.145 -7.141 1.649 1 96.75 5 LEU B CA 1
ATOM 731 C C . LEU B 1 5 ? -6.945 -5.855 1.447 1 96.75 5 LEU B C 1
ATOM 733 O O . LEU B 1 5 ? -6.383 -4.762 1.47 1 96.75 5 LEU B O 1
ATOM 737 N N . GLU B 1 6 ? -8.188 -5.949 1.309 1 95.19 6 GLU B N 1
ATOM 738 C CA . GLU B 1 6 ? -9.047 -4.781 1.147 1 95.19 6 GLU B CA 1
ATOM 739 C C . GLU B 1 6 ? -9.016 -3.896 2.391 1 95.19 6 GLU B C 1
ATOM 741 O O . GLU B 1 6 ? -8.977 -2.67 2.287 1 95.19 6 GLU B O 1
ATOM 746 N N . LYS B 1 7 ? -9.055 -4.52 3.492 1 95.88 7 LYS B N 1
ATOM 747 C CA . LYS B 1 7 ? -8.984 -3.777 4.746 1 95.88 7 LYS B CA 1
ATOM 748 C C . LYS B 1 7 ? -7.633 -3.08 4.895 1 95.88 7 LYS B C 1
ATOM 750 O O . LYS B 1 7 ? -7.562 -1.959 5.406 1 95.88 7 LYS B O 1
ATOM 755 N N . ALA B 1 8 ? -6.609 -3.811 4.477 1 96.88 8 ALA B N 1
ATOM 756 C CA . ALA B 1 8 ? -5.273 -3.223 4.535 1 96.88 8 ALA B CA 1
ATOM 757 C C . ALA B 1 8 ? -5.184 -1.979 3.658 1 96.88 8 ALA B C 1
ATOM 759 O O . ALA B 1 8 ? -4.676 -0.941 4.09 1 96.88 8 ALA B O 1
ATOM 760 N N . LEU B 1 9 ? -5.738 -2.059 2.451 1 96.56 9 LEU B N 1
ATOM 761 C CA . LEU B 1 9 ? -5.719 -0.918 1.541 1 96.56 9 LEU B CA 1
ATOM 762 C C . LEU B 1 9 ? -6.523 0.245 2.111 1 96.56 9 LEU B C 1
ATOM 764 O O . LEU B 1 9 ? -6.094 1.398 2.041 1 96.56 9 LEU B O 1
ATOM 768 N N . ALA B 1 10 ? -7.68 -0.052 2.672 1 94.94 10 ALA B N 1
ATOM 769 C CA . ALA B 1 10 ? -8.5 0.981 3.299 1 94.94 10 ALA B CA 1
ATOM 770 C C . ALA B 1 10 ? -7.762 1.643 4.457 1 94.94 10 ALA B C 1
ATOM 772 O O . ALA B 1 10 ? -7.832 2.861 4.629 1 94.94 10 ALA B O 1
ATOM 773 N N . THR B 1 11 ? -7.07 0.84 5.234 1 96.81 11 THR B N 1
ATOM 774 C CA . THR B 1 11 ? -6.32 1.354 6.375 1 96.81 11 THR B CA 1
ATOM 775 C C . THR B 1 11 ? -5.234 2.324 5.918 1 96.81 11 THR B C 1
ATOM 777 O O . THR B 1 11 ? -5.008 3.354 6.555 1 96.81 11 THR B O 1
ATOM 780 N N . LEU B 1 12 ? -4.508 1.986 4.793 1 97.12 12 LEU B N 1
ATOM 781 C CA . LEU B 1 12 ? -3.486 2.883 4.258 1 97.12 12 LEU B CA 1
ATOM 782 C C . LEU B 1 12 ? -4.09 4.234 3.887 1 97.12 12 LEU B C 1
ATOM 784 O O . LEU B 1 12 ? -3.551 5.281 4.254 1 97.12 12 LEU B O 1
ATOM 788 N N . VAL B 1 13 ? -5.219 4.223 3.195 1 96.38 13 VAL B N 1
ATOM 789 C CA . VAL B 1 13 ? -5.875 5.441 2.736 1 96.38 13 VAL B CA 1
ATOM 790 C C . VAL B 1 13 ? -6.418 6.219 3.932 1 96.38 13 VAL B C 1
ATOM 792 O O . VAL B 1 13 ? -6.223 7.43 4.035 1 96.38 13 VAL B O 1
ATOM 795 N N . CYS B 1 14 ? -7.102 5.535 4.859 1 94.31 14 CYS B N 1
ATOM 796 C CA . CYS B 1 14 ? -7.707 6.164 6.027 1 94.31 14 CYS B CA 1
ATOM 797 C C . CYS B 1 14 ? -6.645 6.793 6.922 1 94.31 14 CYS B C 1
ATOM 799 O O . CYS B 1 14 ? -6.855 7.875 7.477 1 94.31 14 CYS B O 1
ATOM 801 N N . THR B 1 15 ? -5.559 6.055 7.055 1 96.5 15 THR B N 1
ATOM 802 C CA . THR B 1 15 ? -4.477 6.594 7.871 1 96.5 15 THR B CA 1
ATOM 803 C C . THR B 1 15 ? -3.949 7.898 7.277 1 96.5 15 THR B C 1
ATOM 805 O O . THR B 1 15 ? -3.682 8.859 8.008 1 96.5 15 THR B O 1
ATOM 808 N N . PHE B 1 16 ? -3.807 7.949 5.949 1 95.75 16 PHE B N 1
ATOM 809 C CA . PHE B 1 16 ? -3.371 9.172 5.277 1 95.75 16 PHE B CA 1
ATOM 810 C C . PHE B 1 16 ? -4.301 10.328 5.605 1 95.75 16 PHE B C 1
ATOM 812 O O . PHE B 1 16 ? -3.846 11.414 5.988 1 95.75 16 PHE B O 1
ATOM 819 N N . HIS B 1 17 ? -5.559 10.117 5.586 1 94 17 HIS B N 1
ATOM 820 C CA . HIS B 1 17 ? -6.551 11.164 5.793 1 94 17 HIS B CA 1
ATOM 821 C C . HIS B 1 17 ? -6.691 11.508 7.273 1 94 17 HIS B C 1
ATOM 823 O O . HIS B 1 17 ? -7.094 12.617 7.621 1 94 17 HIS B O 1
ATOM 829 N N . LYS B 1 18 ? -6.375 10.5 8.055 1 94.44 18 LYS B N 1
ATOM 830 C CA . LYS B 1 18 ? -6.398 10.727 9.492 1 94.44 18 LYS B CA 1
ATOM 831 C C . LYS B 1 18 ? -5.418 11.82 9.891 1 94.44 18 LYS B C 1
ATOM 833 O O . LYS B 1 18 ? -5.688 12.602 10.812 1 94.44 18 LYS B O 1
ATOM 838 N N . TYR B 1 19 ? -4.336 11.828 9.18 1 94.31 19 TYR B N 1
ATOM 839 C CA . TYR B 1 19 ? -3.285 12.766 9.562 1 94.31 19 TYR B CA 1
ATOM 840 C C . TYR B 1 19 ? -3.207 13.93 8.586 1 94.31 19 TYR B C 1
ATOM 842 O O . TYR B 1 19 ? -2.732 15.008 8.938 1 94.31 19 TYR B O 1
ATOM 850 N N . SER B 1 20 ? -3.76 13.602 7.379 1 90.81 20 SER B N 1
ATOM 851 C CA . SER B 1 20 ? -3.705 14.648 6.367 1 90.81 20 SER B CA 1
ATOM 852 C C . SER B 1 20 ? -4.801 15.688 6.59 1 90.81 20 SER B C 1
ATOM 854 O O . SER B 1 20 ? -5.887 15.359 7.074 1 90.81 20 SER B O 1
ATOM 856 N N . GLY B 1 21 ? -4.613 16.859 6.52 1 83.5 21 GLY B N 1
ATOM 857 C CA . GLY B 1 21 ? -5.617 17.906 6.605 1 83.5 21 GLY B CA 1
ATOM 858 C C . GLY B 1 21 ? -5.75 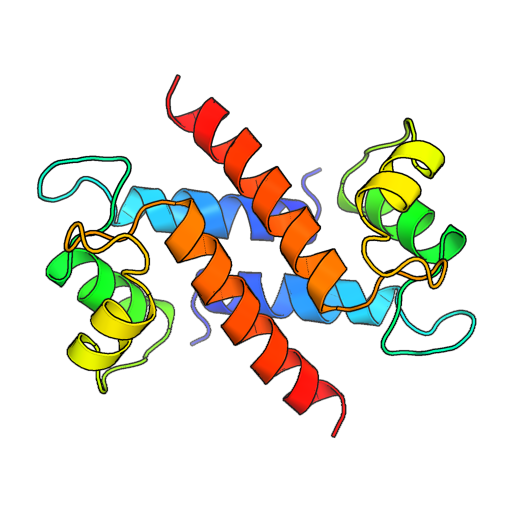18.5 8 1 83.5 21 GLY B C 1
ATOM 859 O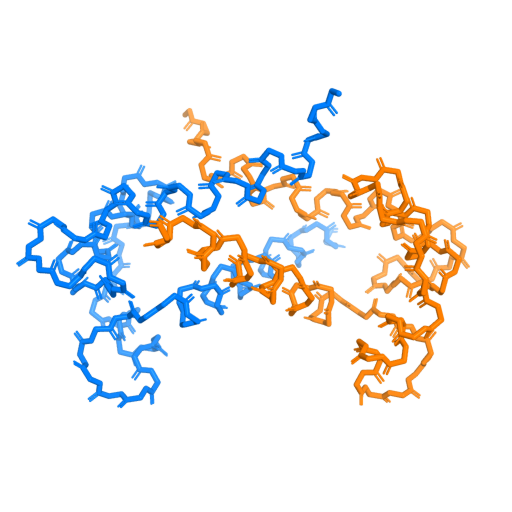 O . GLY B 1 21 ? -6.734 19.172 8.305 1 83.5 21 GLY B O 1
ATOM 860 N N . ARG B 1 22 ? -4.91 18.078 8.758 1 84.88 22 ARG B N 1
ATOM 861 C CA . ARG B 1 22 ? -4.941 18.656 10.094 1 84.88 22 ARG B CA 1
ATOM 862 C C . ARG B 1 22 ? -4.555 20.125 10.062 1 84.88 22 ARG B C 1
ATOM 864 O O . ARG B 1 22 ? -5.164 20.953 10.75 1 84.88 22 ARG B O 1
ATOM 871 N N . GLU B 1 23 ? -3.539 20.484 9.289 1 76.31 23 GLU B N 1
ATOM 872 C CA . GLU B 1 23 ? -3.023 21.859 9.266 1 76.31 23 GLU B CA 1
ATOM 873 C C . GLU B 1 23 ? -3.18 22.484 7.879 1 76.31 23 GLU B C 1
ATOM 875 O O . GLU B 1 23 ? -2.543 23.484 7.574 1 76.31 23 GLU B O 1
ATOM 880 N N . GLY B 1 24 ? -4.25 22 7.074 1 77.56 24 GLY B N 1
ATOM 881 C CA . GLY B 1 24 ? -4.332 22.609 5.75 1 77.56 24 GLY B CA 1
ATOM 882 C C . GLY B 1 24 ? -4.91 21.672 4.707 1 77.56 24 GLY B C 1
ATOM 883 O O . GLY B 1 24 ? -5.99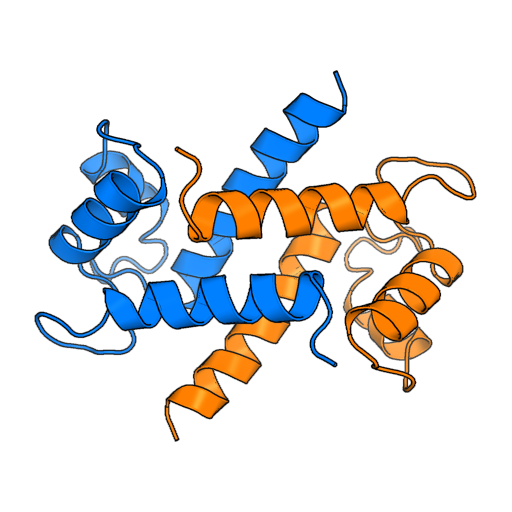6 21.125 4.895 1 77.56 24 GLY B O 1
ATOM 884 N N . ASP B 1 25 ? -3.914 21.547 3.664 1 82.38 25 ASP B N 1
ATOM 885 C CA . ASP B 1 25 ? -4.344 20.75 2.521 1 82.38 25 ASP B CA 1
ATOM 886 C C . ASP B 1 25 ? -4.613 19.312 2.936 1 82.38 25 ASP B C 1
ATOM 888 O O . ASP B 1 25 ? -3.729 18.641 3.471 1 82.38 25 ASP B O 1
ATOM 892 N N . ARG B 1 26 ? -5.867 18.891 2.744 1 86.56 26 ARG B N 1
ATOM 893 C CA . ARG B 1 26 ? -6.305 17.562 3.154 1 86.56 26 ARG B CA 1
ATOM 894 C C . ARG B 1 26 ? -5.734 16.484 2.229 1 86.56 26 ARG B C 1
ATOM 896 O O . ARG B 1 26 ? -5.863 15.297 2.504 1 86.56 26 ARG B O 1
ATOM 903 N N . PHE B 1 27 ? -5.039 16.875 1.18 1 89.12 27 PHE B N 1
ATOM 904 C CA . PHE B 1 27 ? -4.566 15.906 0.196 1 89.12 27 PHE B CA 1
ATOM 905 C C . PHE B 1 27 ? -3.045 15.82 0.211 1 89.12 27 PHE B C 1
ATOM 907 O O . PHE B 1 27 ? -2.445 15.195 -0.668 1 89.12 27 PHE B O 1
ATOM 914 N N . THR B 1 28 ? -2.459 16.484 1.096 1 93 28 THR B N 1
ATOM 915 C CA . THR B 1 28 ? -1.014 16.422 1.274 1 93 28 THR B CA 1
ATOM 916 C C . THR B 1 28 ? -0.654 16.344 2.756 1 93 28 THR B C 1
ATOM 918 O O . THR B 1 28 ? -1.465 16.703 3.615 1 93 28 THR B O 1
ATOM 921 N N . LEU B 1 29 ? 0.557 15.781 3.059 1 95.5 29 LEU B N 1
ATOM 922 C CA . LEU B 1 29 ? 1.094 15.719 4.414 1 95.5 29 LEU B CA 1
ATOM 923 C C . LEU B 1 29 ? 2.23 16.719 4.594 1 95.5 29 LEU B C 1
ATOM 925 O O . LEU B 1 29 ? 3.18 16.734 3.807 1 95.5 29 LEU B O 1
ATOM 929 N N . SER B 1 30 ? 2.006 17.594 5.57 1 93.75 30 SER B N 1
ATOM 930 C CA . SER B 1 30 ? 3.113 18.469 5.938 1 93.75 30 SER B CA 1
ATOM 931 C C . SER B 1 30 ? 4.176 17.703 6.727 1 93.75 30 SER B C 1
ATOM 933 O O . SER B 1 30 ? 3.979 16.547 7.094 1 93.75 30 SER B O 1
ATOM 935 N N . LYS B 1 31 ? 5.297 18.391 6.957 1 92.5 31 LYS B N 1
ATOM 936 C CA . LYS B 1 31 ? 6.371 17.781 7.734 1 92.5 31 LYS B CA 1
ATOM 937 C C . LYS B 1 31 ? 5.883 17.375 9.117 1 92.5 31 LYS B C 1
ATOM 939 O O . LYS B 1 31 ? 6.195 16.281 9.594 1 92.5 31 LYS B O 1
ATOM 944 N N . ALA B 1 32 ? 5.152 18.266 9.758 1 93.56 32 ALA B N 1
ATOM 945 C CA . ALA B 1 32 ? 4.625 18 11.094 1 93.56 32 ALA B CA 1
ATOM 946 C C . ALA B 1 32 ? 3.678 16.797 11.07 1 93.56 32 ALA B C 1
ATOM 948 O O . ALA B 1 32 ? 3.734 15.938 11.953 1 93.56 32 ALA B O 1
ATOM 949 N N . GLU B 1 33 ? 2.746 16.75 10.086 1 96.12 33 GLU B N 1
ATOM 950 C CA . GLU B 1 33 ? 1.783 15.664 9.961 1 96.12 33 GLU B CA 1
ATOM 951 C C . GLU B 1 33 ? 2.482 14.336 9.68 1 96.12 33 GLU B C 1
ATOM 953 O O . GLU B 1 33 ? 2.1 13.297 10.219 1 96.12 33 GLU B O 1
ATOM 958 N N . LEU B 1 34 ? 3.51 14.406 8.75 1 95.12 34 LEU B N 1
ATOM 959 C CA . LEU B 1 34 ? 4.277 13.203 8.438 1 95.12 34 LEU B CA 1
ATOM 960 C C . LEU B 1 34 ? 5 12.688 9.68 1 95.12 34 LEU B C 1
ATOM 962 O O . LEU B 1 34 ? 5 11.484 9.945 1 95.12 34 LEU B O 1
ATOM 966 N N . LYS B 1 35 ? 5.562 13.586 10.422 1 94.25 35 LYS B N 1
ATOM 967 C CA . LYS B 1 35 ? 6.254 13.234 11.656 1 94.25 35 LYS B CA 1
ATOM 968 C C . LYS B 1 35 ? 5.316 12.523 12.625 1 94.25 35 LYS B C 1
ATOM 970 O O . LYS B 1 35 ? 5.672 11.5 13.203 1 94.25 35 LYS B O 1
ATOM 975 N N . GLU B 1 36 ? 4.191 13 12.797 1 94.5 36 GLU B N 1
ATOM 976 C CA . GLU B 1 36 ? 3.203 12.398 13.695 1 94.5 36 GLU B CA 1
ATOM 977 C C . GLU B 1 36 ? 2.777 11.023 13.195 1 94.5 36 GLU B C 1
ATOM 979 O O . GLU B 1 36 ? 2.686 10.078 13.977 1 94.5 36 GLU B O 1
ATOM 984 N N . LEU B 1 37 ? 2.461 10.945 11.922 1 95.56 37 LEU B N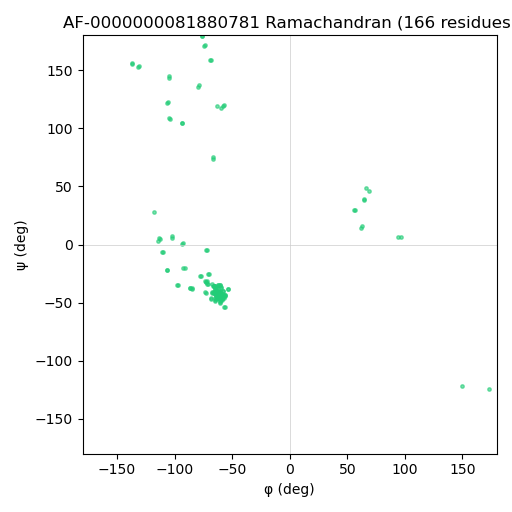 1
ATOM 985 C CA . LEU B 1 37 ? 2.051 9.68 11.32 1 95.56 37 LEU B CA 1
ATOM 986 C C . LEU B 1 37 ? 3.123 8.609 11.516 1 95.56 37 LEU B C 1
ATOM 988 O O . LEU B 1 37 ? 2.836 7.523 12.023 1 95.56 37 LEU B O 1
ATOM 992 N N . VAL B 1 38 ? 4.402 8.922 11.102 1 95.44 38 VAL B N 1
ATOM 993 C CA . VAL B 1 38 ? 5.492 7.957 11.148 1 95.44 38 VAL B CA 1
ATOM 994 C C . VAL B 1 38 ? 5.809 7.609 12.602 1 95.44 38 VAL B C 1
ATOM 996 O O . VAL B 1 38 ? 6.059 6.449 12.93 1 95.44 38 VAL B O 1
ATOM 999 N N . ARG B 1 39 ? 5.691 8.586 13.5 1 94.19 39 ARG B N 1
ATOM 1000 C CA . ARG B 1 39 ? 6.004 8.367 14.906 1 94.19 39 ARG B CA 1
ATOM 1001 C C . ARG B 1 39 ? 4.922 7.543 15.594 1 94.19 39 ARG B C 1
ATOM 1003 O O . ARG B 1 39 ? 5.219 6.605 16.328 1 94.19 39 ARG B O 1
ATOM 1010 N N . LYS B 1 40 ? 3.766 7.812 15.289 1 94.31 40 LYS B N 1
ATOM 1011 C CA . LYS B 1 40 ? 2.646 7.168 15.969 1 94.31 40 LYS B CA 1
ATOM 1012 C C . LYS B 1 40 ? 2.311 5.824 15.328 1 94.31 40 LYS B C 1
ATOM 1014 O O . LYS B 1 40 ? 1.973 4.863 16.031 1 94.31 40 LYS B O 1
ATOM 1019 N N . GLU B 1 41 ? 2.404 5.727 14 1 94.75 41 GLU B N 1
ATOM 1020 C CA . GLU B 1 41 ? 1.931 4.543 13.289 1 94.75 41 GLU B CA 1
ATOM 1021 C C . GLU B 1 41 ? 3.08 3.592 12.977 1 94.75 41 GLU B C 1
ATOM 1023 O O . GLU B 1 41 ? 2.887 2.377 12.898 1 94.75 41 GLU B O 1
ATOM 1028 N N . LEU B 1 42 ? 4.242 4.109 12.703 1 92.81 42 LEU B N 1
ATOM 1029 C CA . LEU B 1 42 ? 5.359 3.262 12.305 1 92.81 42 LEU B CA 1
ATOM 1030 C C . LEU B 1 42 ? 6.426 3.223 13.391 1 92.81 42 LEU B C 1
ATOM 1032 O O . LEU B 1 42 ? 7.355 2.416 13.328 1 92.81 42 LEU B O 1
ATOM 1036 N N . LYS B 1 43 ? 6.285 4.023 14.438 1 90.94 43 LYS B N 1
ATOM 1037 C CA . LYS B 1 43 ? 7.199 4.066 15.578 1 90.94 43 LYS B CA 1
ATOM 1038 C C . LYS B 1 43 ? 8.625 4.352 15.125 1 90.94 43 LYS B C 1
ATOM 1040 O O . LYS B 1 43 ? 9.578 3.77 15.641 1 90.94 43 LYS B O 1
ATOM 1045 N N . ILE B 1 44 ? 8.602 5.07 14.055 1 85.88 44 ILE B N 1
ATOM 1046 C CA . ILE B 1 44 ? 9.883 5.551 13.555 1 85.88 44 ILE B CA 1
ATOM 1047 C C . ILE B 1 44 ? 10.156 6.949 14.102 1 85.88 44 ILE B C 1
ATOM 1049 O O . ILE B 1 44 ? 9.414 7.891 13.82 1 85.88 44 ILE B O 1
ATOM 1053 N N . LYS B 1 45 ? 10.992 7.176 15.039 1 81.38 45 LYS B N 1
ATOM 1054 C CA . LYS B 1 45 ? 11.234 8.445 15.719 1 81.38 45 LYS B CA 1
ATOM 1055 C C . LYS B 1 45 ? 12.367 9.219 15.039 1 81.38 45 LYS B C 1
ATOM 1057 O O . LYS B 1 45 ? 12.398 10.453 15.086 1 81.38 45 LYS B O 1
ATOM 1062 N N . ASP B 1 46 ? 13.188 8.477 14.266 1 74.44 46 ASP B N 1
ATOM 1063 C CA . ASP B 1 46 ? 14.414 9.148 13.852 1 74.44 46 ASP B CA 1
ATOM 1064 C C . ASP B 1 46 ? 14.344 9.57 12.383 1 74.44 46 ASP B C 1
ATOM 1066 O O . ASP B 1 46 ? 13.633 8.945 11.586 1 74.44 46 ASP B O 1
ATOM 1070 N N . ALA B 1 47 ? 14.953 10.773 12.078 1 80.56 47 ALA B N 1
ATOM 1071 C CA . ALA B 1 47 ? 15.32 11.312 10.781 1 80.56 47 ALA B CA 1
ATOM 1072 C C . ALA B 1 47 ? 14.086 11.68 9.961 1 80.56 47 ALA B C 1
ATOM 1074 O O . ALA B 1 47 ? 14.008 11.367 8.766 1 80.56 47 ALA B O 1
ATOM 1075 N N . ILE B 1 48 ? 13.117 12.344 10.508 1 90 48 ILE B N 1
ATOM 1076 C CA . ILE B 1 48 ? 11.922 12.773 9.797 1 90 48 ILE B CA 1
ATOM 1077 C C . ILE B 1 48 ? 12.305 13.781 8.711 1 90 48 ILE B C 1
ATOM 1079 O O . ILE B 1 48 ? 11.766 13.742 7.602 1 90 48 ILE B O 1
ATOM 1083 N N . ASP B 1 49 ? 13.25 14.68 9.141 1 91.12 49 ASP B N 1
ATOM 1084 C CA . ASP B 1 49 ? 13.703 15.672 8.172 1 91.12 49 ASP B CA 1
ATOM 1085 C C . ASP B 1 49 ? 14.297 14.992 6.938 1 91.12 49 ASP B C 1
ATOM 1087 O O . ASP B 1 49 ? 13.992 15.383 5.805 1 91.12 49 ASP B O 1
ATOM 1091 N N . LYS B 1 50 ? 15.078 14.039 7.168 1 92.12 50 LYS B N 1
ATOM 1092 C CA . LYS B 1 50 ? 15.68 13.305 6.059 1 92.12 50 LYS B CA 1
ATOM 1093 C C . LYS B 1 50 ? 14.625 12.531 5.273 1 92.12 50 LYS B C 1
ATOM 1095 O O . LYS B 1 50 ? 14.68 12.469 4.043 1 92.12 50 LYS B O 1
ATOM 1100 N N . LEU B 1 51 ? 13.719 11.953 6.035 1 92.62 51 LEU B N 1
ATOM 1101 C CA . LEU B 1 51 ? 12.625 11.219 5.406 1 92.62 51 LEU B CA 1
ATOM 1102 C C . LEU B 1 51 ? 11.797 12.133 4.508 1 92.62 51 LEU B C 1
ATOM 1104 O O . LEU B 1 51 ? 11.492 11.781 3.367 1 92.62 51 LEU B O 1
ATOM 1108 N N . MET B 1 52 ? 11.445 13.297 5.047 1 92.62 52 MET B N 1
ATOM 1109 C CA . MET B 1 52 ? 10.664 14.266 4.277 1 92.62 52 MET B CA 1
ATOM 1110 C C . MET B 1 52 ? 11.406 14.68 3.014 1 92.62 52 MET B C 1
ATOM 1112 O O . MET B 1 52 ? 10.805 14.82 1.949 1 92.62 52 MET B O 1
ATOM 1116 N N . GLU B 1 53 ? 12.719 14.93 3.145 1 92.06 53 GLU B N 1
ATOM 1117 C CA . GLU B 1 53 ? 13.547 15.32 2.008 1 92.06 53 GLU B CA 1
ATOM 1118 C C . GLU B 1 53 ? 13.602 14.219 0.954 1 92.06 53 GLU B C 1
ATOM 1120 O O . GLU B 1 53 ? 13.594 14.5 -0.247 1 92.06 53 GLU B O 1
ATOM 1125 N N . THR B 1 54 ? 13.633 12.969 1.45 1 91.75 54 THR B N 1
ATOM 1126 C CA . THR B 1 54 ? 13.688 11.82 0.551 1 91.75 54 THR B CA 1
ATOM 1127 C C . THR B 1 54 ? 12.359 11.633 -0.173 1 91.75 54 THR B C 1
ATOM 1129 O O . THR B 1 54 ? 12.328 11.305 -1.361 1 91.75 54 THR B O 1
ATOM 1132 N N . LEU B 1 55 ? 11.336 11.938 0.496 1 91.62 55 LEU B N 1
ATOM 1133 C CA . LEU B 1 55 ? 10.008 11.695 -0.043 1 91.62 55 LEU B CA 1
ATOM 1134 C C . LEU B 1 55 ? 9.539 12.859 -0.905 1 91.62 55 LEU B C 1
ATOM 1136 O O . LEU B 1 55 ? 8.789 12.672 -1.861 1 91.62 55 LEU B O 1
ATOM 1140 N N . ASP B 1 56 ? 9.906 14.102 -0.431 1 90.75 56 ASP B N 1
ATOM 1141 C CA . ASP B 1 56 ? 9.492 15.297 -1.168 1 90.75 56 ASP B CA 1
ATOM 1142 C C . ASP B 1 56 ? 10.188 15.359 -2.527 1 90.75 56 ASP B C 1
ATOM 1144 O O . ASP B 1 56 ? 10.984 16.266 -2.779 1 90.75 56 ASP B O 1
ATOM 1148 N N . LYS B 1 57 ? 9.695 14.492 -3.453 1 85.94 57 LYS B N 1
ATOM 1149 C CA . LYS B 1 57 ? 10.336 14.398 -4.762 1 85.94 57 LYS B CA 1
ATOM 1150 C C . LYS B 1 57 ? 10.031 15.633 -5.613 1 85.94 57 LYS B C 1
ATOM 1152 O O . LYS B 1 57 ? 10.852 16.031 -6.445 1 85.94 57 LYS B O 1
ATOM 1157 N N . ASN B 1 58 ? 8.867 16.25 -5.465 1 86.69 58 ASN B N 1
ATOM 1158 C CA . ASN B 1 58 ? 8.5 17.391 -6.289 1 86.69 58 ASN B CA 1
ATOM 1159 C C . ASN B 1 58 ? 8.883 18.703 -5.629 1 86.69 58 ASN B C 1
ATOM 1161 O O . ASN B 1 58 ? 8.539 19.781 -6.133 1 86.69 58 ASN B O 1
ATOM 1165 N N . ASN B 1 59 ? 9.461 18.688 -4.516 1 89.56 59 ASN B N 1
ATOM 1166 C CA . ASN B 1 59 ? 10.023 19.844 -3.822 1 89.56 59 ASN B CA 1
ATOM 1167 C C . ASN B 1 59 ? 8.938 20.844 -3.436 1 89.56 59 ASN B C 1
ATOM 1169 O O . ASN B 1 59 ? 9.109 22.062 -3.619 1 89.56 59 ASN B O 1
ATOM 1173 N N . ASP B 1 60 ? 7.801 20.469 -3.018 1 87.75 60 ASP B N 1
ATOM 1174 C CA . ASP B 1 60 ? 6.738 21.359 -2.576 1 87.75 60 ASP B CA 1
ATOM 1175 C C . ASP B 1 60 ? 6.656 21.406 -1.052 1 87.75 60 ASP B C 1
ATOM 1177 O O . ASP B 1 60 ? 5.805 22.109 -0.49 1 87.75 60 ASP B O 1
ATOM 1181 N N . LYS B 1 61 ? 7.566 20.766 -0.416 1 89.25 61 LYS B N 1
ATOM 1182 C CA . LYS B 1 61 ? 7.68 20.703 1.039 1 89.25 61 LYS B CA 1
ATOM 1183 C C . LYS B 1 61 ? 6.461 20.031 1.659 1 89.25 61 LYS B C 1
ATOM 1185 O O . LYS B 1 61 ? 6.184 20.203 2.848 1 89.25 61 LYS B O 1
ATOM 1190 N N . GLU B 1 62 ? 5.672 19.359 0.934 1 93.62 62 GLU B N 1
ATOM 1191 C CA . GLU B 1 62 ? 4.543 18.531 1.366 1 93.62 62 GLU B CA 1
ATOM 1192 C C . GLU B 1 62 ? 4.578 17.156 0.708 1 93.62 62 GLU B C 1
ATOM 1194 O O . GLU B 1 62 ? 5.223 16.984 -0.326 1 93.62 62 GLU B O 1
ATOM 1199 N N . ILE B 1 63 ? 4.055 16.234 1.315 1 95.12 63 ILE B N 1
ATOM 1200 C CA . ILE B 1 63 ? 3.998 14.883 0.786 1 95.12 63 ILE B CA 1
ATOM 1201 C C . ILE B 1 63 ? 2.59 14.586 0.278 1 95.12 63 ILE B C 1
ATOM 1203 O O . ILE B 1 63 ? 1.636 14.547 1.059 1 95.12 63 ILE B O 1
ATOM 1207 N N . ASP B 1 64 ? 2.439 14.516 -1.024 1 93.44 64 ASP B N 1
ATOM 1208 C CA . ASP B 1 64 ? 1.133 14.164 -1.567 1 93.44 64 ASP B CA 1
ATOM 1209 C C . ASP B 1 64 ? 0.869 12.664 -1.426 1 93.44 64 ASP B C 1
ATOM 1211 O O . ASP B 1 64 ? 1.717 11.922 -0.922 1 93.44 64 ASP B O 1
ATOM 1215 N N . PHE B 1 65 ? -0.274 12.234 -1.869 1 94.81 65 PHE B N 1
ATOM 1216 C CA . PHE B 1 65 ? -0.668 10.844 -1.675 1 94.81 65 PHE B CA 1
ATOM 1217 C C . PHE B 1 65 ? 0.242 9.914 -2.463 1 94.81 65 PHE B C 1
ATOM 1219 O O . PHE B 1 65 ? 0.58 8.82 -1.991 1 94.81 65 PHE B O 1
ATOM 1226 N N . LYS B 1 66 ? 0.659 10.375 -3.625 1 93.38 66 LYS B N 1
ATOM 1227 C CA . LYS B 1 66 ? 1.546 9.562 -4.449 1 93.38 66 LYS B CA 1
ATOM 1228 C C . LYS B 1 66 ? 2.887 9.336 -3.756 1 93.38 66 LYS B C 1
ATOM 1230 O O . LYS B 1 66 ? 3.4 8.211 -3.736 1 93.38 66 LYS B O 1
ATOM 1235 N N . GLU B 1 67 ? 3.459 10.344 -3.232 1 96.06 67 GLU B N 1
ATOM 1236 C CA . GLU B 1 67 ? 4.727 10.219 -2.521 1 96.06 67 GLU B CA 1
ATOM 1237 C C . GLU B 1 67 ? 4.578 9.367 -1.263 1 96.06 67 GLU B C 1
ATOM 1239 O O . GLU B 1 67 ? 5.48 8.609 -0.911 1 96.06 67 GLU B O 1
ATOM 1244 N N . TYR B 1 68 ? 3.432 9.547 -0.604 1 95.88 68 TYR B N 1
ATOM 1245 C CA . TYR B 1 68 ? 3.115 8.758 0.58 1 95.88 68 TYR B CA 1
ATOM 1246 C C . TYR B 1 68 ? 3.059 7.273 0.244 1 95.88 68 TYR B C 1
ATOM 1248 O O . TYR B 1 68 ? 3.684 6.453 0.919 1 95.88 68 TYR B O 1
ATOM 1256 N N . THR B 1 69 ? 2.311 6.988 -0.817 1 95.94 69 THR B N 1
ATOM 1257 C CA . THR B 1 69 ? 2.184 5.586 -1.202 1 95.94 69 THR B CA 1
ATOM 1258 C C . THR B 1 69 ? 3.518 5.039 -1.701 1 95.94 69 THR B C 1
ATOM 1260 O O . THR B 1 69 ? 3.814 3.855 -1.523 1 95.94 69 THR B O 1
ATOM 1263 N N . GLY B 1 70 ? 4.344 5.863 -2.371 1 93.56 70 GLY B N 1
ATOM 1264 C CA . GLY B 1 70 ? 5.688 5.453 -2.748 1 93.56 70 GLY B CA 1
ATOM 1265 C C . GLY B 1 70 ? 6.555 5.086 -1.559 1 93.56 70 GLY B C 1
ATOM 1266 O O . GLY B 1 70 ? 7.312 4.113 -1.614 1 93.56 70 GLY B O 1
ATOM 1267 N N . PHE B 1 71 ? 6.441 5.926 -0.502 1 94 71 PHE B N 1
ATOM 1268 C CA . PHE B 1 71 ? 7.148 5.66 0.743 1 94 71 PHE B CA 1
ATOM 1269 C C . PHE B 1 71 ? 6.734 4.316 1.327 1 94 71 PHE B C 1
ATOM 1271 O O . PHE B 1 71 ? 7.582 3.504 1.702 1 94 71 PHE B O 1
ATOM 1278 N N . LEU B 1 72 ? 5.43 4.02 1.393 1 95.19 72 LEU B N 1
ATOM 1279 C CA . LEU B 1 72 ? 4.914 2.764 1.928 1 95.19 72 LEU B CA 1
ATOM 1280 C C . LEU B 1 72 ? 5.398 1.58 1.095 1 95.19 72 LEU B C 1
ATOM 1282 O O . LEU B 1 72 ? 5.668 0.505 1.635 1 95.19 72 LEU B O 1
ATOM 1286 N N . SER B 1 73 ? 5.523 1.795 -0.26 1 95 73 SER B N 1
ATOM 1287 C CA . SER B 1 73 ? 6.051 0.76 -1.143 1 95 73 SER B CA 1
ATOM 1288 C C . SER B 1 73 ? 7.488 0.405 -0.781 1 95 73 SER B C 1
ATOM 1290 O O . SER B 1 73 ? 7.855 -0.772 -0.747 1 95 73 SER B O 1
ATOM 1292 N N . SER B 1 74 ? 8.305 1.421 -0.568 1 93.38 74 SER B N 1
ATOM 1293 C CA . SER B 1 74 ? 9.695 1.189 -0.194 1 93.38 74 SER B CA 1
ATOM 1294 C C . SER B 1 74 ? 9.797 0.426 1.122 1 93.38 74 SER B C 1
ATOM 1296 O O . SER B 1 74 ? 10.656 -0.441 1.279 1 93.38 74 SER B O 1
ATOM 1298 N N . LEU B 1 75 ? 8.906 0.793 2.072 1 93.69 75 LEU B N 1
ATOM 1299 C CA . LEU B 1 75 ? 8.883 0.085 3.348 1 93.69 75 LEU B CA 1
ATOM 1300 C C . LEU B 1 75 ? 8.516 -1.382 3.148 1 93.69 75 LEU B C 1
ATOM 1302 O O . LEU B 1 75 ? 9.109 -2.264 3.775 1 93.69 75 LEU B O 1
ATOM 1306 N N . CYS B 1 76 ? 7.5 -1.688 2.297 1 94.75 76 CYS B N 1
ATOM 1307 C CA . CYS B 1 76 ? 7.117 -3.061 1.988 1 94.75 76 CYS B CA 1
ATOM 1308 C C . CYS B 1 76 ? 8.297 -3.836 1.411 1 94.75 76 CYS B C 1
ATOM 1310 O O . CYS B 1 76 ? 8.461 -5.027 1.69 1 94.75 76 CYS B O 1
ATOM 1312 N N . MET B 1 77 ? 9.094 -3.154 0.538 1 92.25 77 MET B N 1
ATOM 1313 C CA . MET B 1 77 ? 10.258 -3.811 -0.045 1 92.25 77 MET B CA 1
ATOM 1314 C C . MET B 1 77 ? 11.25 -4.23 1.04 1 92.25 77 MET B C 1
ATOM 1316 O O . MET B 1 77 ? 11.828 -5.316 0.97 1 92.25 77 MET B O 1
ATOM 1320 N N . THR B 1 78 ? 11.523 -3.396 1.999 1 92 78 THR B N 1
ATOM 1321 C CA . THR B 1 78 ? 12.398 -3.715 3.123 1 92 78 THR B CA 1
ATOM 1322 C C . THR B 1 78 ? 11.844 -4.891 3.922 1 92 78 THR B C 1
ATOM 1324 O O . THR B 1 78 ? 12.594 -5.797 4.301 1 92 78 THR B O 1
ATOM 1327 N N . TYR B 1 79 ? 10.461 -4.914 4.172 1 89 79 TYR B N 1
ATOM 1328 C CA . TYR B 1 79 ? 9.828 -6.039 4.852 1 89 79 TYR B CA 1
ATOM 1329 C C . TYR B 1 79 ? 9.945 -7.312 4.023 1 89 79 TYR B C 1
ATOM 1331 O O . TYR B 1 79 ? 10.172 -8.398 4.566 1 89 79 TYR B O 1
ATOM 1339 N N . ASN B 1 80 ? 9.695 -7.156 2.797 1 90.69 80 ASN B N 1
ATOM 1340 C CA . ASN B 1 80 ? 9.828 -8.305 1.906 1 90.69 80 ASN B CA 1
ATOM 1341 C C . ASN B 1 80 ? 11.227 -8.922 1.984 1 90.69 80 ASN B C 1
ATOM 1343 O O . ASN B 1 80 ? 11.367 -10.141 1.937 1 90.69 80 ASN B O 1
ATOM 1347 N N . ASP B 1 81 ? 12.266 -8.055 1.993 1 88.75 81 ASP B N 1
ATOM 1348 C CA . ASP B 1 81 ? 13.633 -8.547 2.129 1 88.75 81 ASP B CA 1
ATOM 1349 C C . ASP B 1 81 ? 13.812 -9.312 3.436 1 88.75 81 ASP B C 1
ATOM 1351 O O . ASP B 1 81 ? 14.57 -10.281 3.496 1 88.75 81 ASP B O 1
ATOM 1355 N N . PHE B 1 82 ? 13.188 -8.852 4.418 1 78.75 82 PHE B N 1
ATOM 1356 C CA . PHE B 1 82 ? 13.234 -9.523 5.711 1 78.75 82 PHE B CA 1
ATOM 1357 C C . PHE B 1 82 ? 12.578 -10.898 5.629 1 78.75 82 PHE B C 1
ATOM 1359 O O . PHE B 1 82 ? 13.055 -11.852 6.246 1 78.75 82 PHE B O 1
ATOM 1366 N N . PHE B 1 83 ? 11.555 -11.008 4.867 1 76.44 83 PHE B N 1
ATOM 1367 C CA . PHE B 1 83 ? 10.844 -12.273 4.703 1 76.44 83 PHE B CA 1
ATOM 1368 C C . PHE B 1 83 ? 11.664 -13.242 3.865 1 76.44 83 PHE B C 1
ATOM 1370 O O . PHE B 1 83 ? 11.562 -14.461 4.039 1 76.44 83 PHE B O 1
ATOM 1377 N N . LYS B 1 84 ? 12.414 -12.812 2.951 1 76.75 84 LYS B N 1
ATOM 1378 C CA . LYS B 1 84 ? 13.242 -13.656 2.096 1 76.75 84 LYS B CA 1
ATOM 1379 C C . LYS B 1 84 ? 14.406 -14.258 2.879 1 76.75 84 LYS B C 1
ATOM 1381 O O . LYS B 1 84 ? 14.961 -15.289 2.484 1 76.75 84 LYS B O 1
ATOM 1386 N N . GLN B 1 85 ? 14.812 -13.664 3.893 1 64.25 85 GLN B N 1
ATOM 1387 C CA . GLN B 1 85 ? 15.938 -14.18 4.668 1 64.25 85 GLN B CA 1
ATOM 1388 C C . GLN B 1 85 ? 15.531 -15.414 5.469 1 64.25 85 GLN B C 1
ATOM 1390 O O . GLN B 1 85 ? 16.266 -16.406 5.508 1 64.25 85 GLN B O 1
#

InterPro domains:
  IPR001751 S100/Calcium binding protein 7/8-like, conserved site [PS00303] (51-72)
  IPR002048 EF-hand domain [PS50222] (43-78)
  IPR002048 EF-hand domain [SM00054] (47-75)
  IPR011992 EF-hand domain pair [SSF47473] (2-83)
  IPR013787 S100/CaBP-9k-type, calcium binding, subdomain [PF01023] (5-42)
  IPR013787 S100/CaBP-9k-type, calcium binding, subdomain [SM01394] (5-45)
  IPR018247 EF-Hand 1, calcium-binding site [PS00018] (56-68)
  IPR034325 S-100 [cd00213] (3-83)

Nearest PDB structures (foldseek):
  4dir-assembly1_B  TM=9.614E-01  e=1.086E-09  Homo sapiens
  6wn7-assembly1_A  TM=9.550E-01  e=9.718E-09  Homo sapiens
  3m0w-assembly5_G  TM=9.555E-01  e=2.017E-08  Homo sapiens
  5csi-assembly1_A  TM=9.232E-01  e=1.688E-07  Homo sapiens
  1psb-assembly1_B  TM=8.761E-01  e=1.804E-07  Bos taurus

pLDDT: mean 90.67, std 6.63, range [63.81, 97.12]

Secondary structure (DSSP, 8-state):
---HHHHHHHHHHHHHHHHTTSSS-TTEE-HHHHHHHIIIII---S-HHHHHHHH-TTSSSSEEHHHHHHHHHHHHHHHHHHHH-/---HHHHHHHHHHHHHHHHTTSSS-TTEE-HHHHHHHIIIII---S-HHHHHHHH-TTSSSSEEHHHHHHHHHHHHHHHHHHHH-

Organism: Varanus komodoensis (NCBI:txid61221)